Protein AF-A0A7C1ZRW9-F1 (afdb_monomer_lite)

Structure (mmCIF, N/CA/C/O backbone):
data_AF-A0A7C1ZRW9-F1
#
_entry.id   AF-A0A7C1ZRW9-F1
#
loop_
_atom_site.group_PDB
_atom_site.id
_atom_site.type_symbol
_atom_site.label_atom_id
_atom_site.label_alt_id
_atom_site.label_comp_id
_atom_site.label_asym_id
_atom_site.label_entity_id
_atom_site.label_seq_id
_atom_site.pdbx_PDB_ins_code
_atom_site.Cartn_x
_atom_site.Cartn_y
_atom_site.Cartn_z
_atom_site.occupancy
_atom_site.B_iso_or_equiv
_atom_site.auth_seq_id
_atom_site.auth_comp_id
_atom_site.auth_asym_id
_atom_site.auth_atom_id
_atom_site.pdbx_PDB_model_num
ATOM 1 N N . MET A 1 1 ? 5.139 -2.018 -25.312 1.00 45.34 1 MET A N 1
ATOM 2 C CA . MET A 1 1 ? 4.620 -2.601 -24.057 1.00 45.34 1 MET A CA 1
ATOM 3 C C . MET A 1 1 ? 5.182 -1.756 -22.931 1.00 45.34 1 MET A C 1
ATOM 5 O O . MET A 1 1 ? 6.397 -1.627 -22.869 1.00 45.34 1 MET A O 1
ATOM 9 N N . ALA A 1 2 ? 4.344 -1.083 -22.142 1.00 58.44 2 ALA A N 1
ATOM 10 C CA . ALA A 1 2 ? 4.839 -0.334 -20.990 1.00 58.44 2 ALA A CA 1
ATOM 11 C C . ALA A 1 2 ? 5.184 -1.346 -19.893 1.00 58.44 2 ALA A C 1
ATOM 13 O O . ALA A 1 2 ? 4.309 -2.071 -19.428 1.00 58.44 2 ALA A O 1
ATOM 14 N N . VAL A 1 3 ? 6.463 -1.449 -19.541 1.00 66.06 3 VAL A N 1
ATOM 15 C CA . VAL A 1 3 ? 6.894 -2.260 -18.403 1.00 66.06 3 VAL A CA 1
ATOM 16 C C . VAL A 1 3 ? 6.467 -1.514 -17.148 1.00 66.06 3 VAL A C 1
ATOM 18 O O . VAL A 1 3 ? 6.906 -0.390 -16.921 1.00 66.06 3 VAL A O 1
ATOM 21 N N . GLN A 1 4 ? 5.595 -2.122 -16.349 1.00 78.06 4 GLN A N 1
ATOM 22 C CA . GLN A 1 4 ? 5.241 -1.565 -15.051 1.00 78.06 4 GLN A CA 1
ATOM 23 C C . GLN A 1 4 ? 6.468 -1.644 -14.134 1.00 78.06 4 GLN A C 1
ATOM 25 O O . GLN A 1 4 ? 7.047 -2.713 -13.942 1.00 78.06 4 GLN A O 1
ATOM 30 N N . THR A 1 5 ? 6.903 -0.492 -13.631 1.00 89.69 5 THR A N 1
ATOM 31 C CA . THR A 1 5 ? 7.980 -0.363 -12.642 1.00 89.69 5 THR A CA 1
ATOM 32 C C . THR A 1 5 ? 7.378 -0.187 -11.255 1.00 89.69 5 THR A C 1
ATOM 34 O O . THR A 1 5 ? 6.215 0.200 -11.121 1.00 89.69 5 THR A O 1
ATOM 37 N N . LEU A 1 6 ? 8.177 -0.397 -10.206 1.00 91.19 6 LEU A N 1
ATOM 38 C CA . LEU A 1 6 ? 7.731 -0.116 -8.839 1.00 91.19 6 LEU A CA 1
ATOM 39 C C . LEU A 1 6 ? 7.303 1.347 -8.665 1.00 91.19 6 LEU A C 1
ATOM 41 O O . LEU A 1 6 ? 6.311 1.606 -7.998 1.00 91.19 6 LEU A O 1
ATOM 45 N N . GLU A 1 7 ? 8.016 2.282 -9.290 1.00 93.62 7 GLU A N 1
ATOM 46 C CA . GLU A 1 7 ? 7.694 3.710 -9.251 1.00 93.62 7 GLU A CA 1
ATOM 47 C C . GLU A 1 7 ? 6.313 4.002 -9.855 1.00 93.62 7 GLU A C 1
ATOM 49 O O . GLU A 1 7 ? 5.497 4.667 -9.217 1.00 93.62 7 GLU A O 1
ATOM 54 N N . SER A 1 8 ? 6.021 3.462 -11.046 1.00 93.06 8 SER A N 1
ATOM 55 C CA . SER A 1 8 ? 4.699 3.620 -11.673 1.00 93.06 8 SER A CA 1
ATOM 56 C C . SER A 1 8 ? 3.601 2.957 -10.841 1.00 93.06 8 SER A C 1
ATOM 58 O O . SER A 1 8 ? 2.592 3.581 -10.535 1.00 93.06 8 SER A O 1
ATOM 60 N N . LEU A 1 9 ? 3.842 1.733 -10.356 1.00 94.69 9 LEU A N 1
ATOM 61 C CA . LEU A 1 9 ? 2.913 0.998 -9.502 1.00 94.69 9 LEU A CA 1
ATOM 62 C C . LEU A 1 9 ? 2.595 1.765 -8.210 1.00 94.69 9 LEU A C 1
ATOM 64 O O . LEU A 1 9 ? 1.447 1.791 -7.769 1.00 94.69 9 LEU A O 1
ATOM 68 N N . TYR A 1 10 ? 3.612 2.372 -7.598 1.00 95.81 10 TYR A N 1
ATOM 69 C CA . TYR A 1 10 ? 3.471 3.187 -6.398 1.00 95.81 10 TYR A CA 1
ATOM 70 C C . TYR A 1 10 ? 2.675 4.456 -6.694 1.00 95.81 10 TYR A C 1
ATOM 72 O O . TYR A 1 10 ? 1.636 4.697 -6.077 1.00 95.81 10 TYR A O 1
ATOM 80 N N . THR A 1 11 ? 3.109 5.236 -7.680 1.00 95.31 11 THR A N 1
ATOM 81 C CA . THR A 1 11 ? 2.473 6.510 -8.035 1.00 95.31 11 THR A CA 1
ATOM 82 C C . THR A 1 11 ? 0.998 6.308 -8.389 1.00 95.31 11 THR A C 1
ATOM 84 O O . THR A 1 11 ? 0.138 6.991 -7.832 1.00 95.31 11 THR A O 1
ATOM 87 N N . ASP A 1 12 ? 0.690 5.289 -9.194 1.00 95.62 12 ASP A N 1
ATOM 88 C CA . ASP A 1 12 ? -0.657 5.021 -9.705 1.00 95.62 12 ASP A CA 1
ATOM 89 C C . ASP A 1 12 ? -1.618 4.439 -8.656 1.00 95.62 12 ASP A C 1
ATOM 91 O O . ASP A 1 12 ? -2.844 4.484 -8.834 1.00 95.62 12 ASP A O 1
ATOM 95 N N . HIS A 1 13 ? -1.107 3.822 -7.582 1.00 96.88 13 HIS A N 1
ATOM 96 C CA . HIS A 1 13 ? -1.942 3.035 -6.666 1.00 96.88 13 HIS A CA 1
ATOM 97 C C . HIS A 1 13 ? -1.801 3.362 -5.181 1.00 96.88 13 HIS A C 1
ATOM 99 O O . HIS A 1 13 ? -2.647 2.898 -4.416 1.00 96.88 13 HIS A O 1
ATOM 105 N N . HIS A 1 14 ? -0.826 4.166 -4.748 1.00 97.06 14 HIS A N 1
ATOM 106 C CA . HIS A 1 14 ? -0.626 4.435 -3.320 1.00 97.06 14 HIS A CA 1
ATOM 107 C C . HIS A 1 14 ? -1.841 5.112 -2.664 1.00 97.06 14 HIS A C 1
ATOM 109 O O . HIS A 1 14 ? -2.329 4.618 -1.653 1.00 97.06 14 HIS A O 1
ATOM 115 N N . HIS A 1 15 ? -2.407 6.166 -3.265 1.00 97.00 15 HIS A N 1
ATOM 116 C CA . HIS A 1 15 ? -3.587 6.853 -2.719 1.00 97.00 15 HIS A CA 1
ATOM 117 C C . HIS A 1 15 ? -4.819 5.948 -2.656 1.00 97.00 15 HIS A C 1
ATOM 119 O O . HIS A 1 15 ? -5.583 5.981 -1.686 1.00 97.00 15 HIS A O 1
ATOM 125 N N . TRP A 1 16 ? -5.014 5.124 -3.689 1.00 97.94 16 TRP A N 1
ATOM 126 C CA . TRP A 1 16 ? -6.101 4.152 -3.713 1.00 97.94 16 TRP A CA 1
ATOM 127 C C . TRP A 1 16 ? -5.919 3.111 -2.609 1.00 97.94 16 TRP A C 1
ATOM 129 O O . TRP A 1 16 ? -6.873 2.819 -1.891 1.00 97.94 16 TRP A O 1
ATOM 139 N N . LEU A 1 17 ? -4.705 2.576 -2.456 1.00 98.00 17 LEU A N 1
ATOM 140 C CA . LEU A 1 17 ? -4.410 1.563 -1.454 1.00 98.00 17 LEU A CA 1
ATOM 141 C C . LEU A 1 17 ? -4.558 2.135 -0.044 1.00 98.00 17 LEU A C 1
ATOM 143 O O . LEU A 1 17 ? -5.246 1.529 0.766 1.00 98.00 17 LEU A O 1
ATOM 147 N N . GLN A 1 18 ? -4.020 3.325 0.220 1.00 97.75 18 GLN A N 1
ATOM 148 C CA . GLN A 1 18 ? -4.163 4.006 1.506 1.00 97.75 18 GLN A CA 1
ATOM 149 C C . GLN A 1 18 ? -5.632 4.250 1.854 1.00 97.75 18 GLN A C 1
ATOM 151 O O . GLN A 1 18 ? -6.051 3.964 2.971 1.00 97.75 18 GLN A O 1
ATOM 156 N N . SER A 1 19 ? -6.441 4.707 0.894 1.00 96.62 19 SER A N 1
ATOM 157 C CA . SER A 1 19 ? -7.885 4.894 1.098 1.00 96.62 19 SER A CA 1
ATOM 158 C C . SER A 1 19 ? -8.602 3.561 1.340 1.00 96.62 19 SER A C 1
ATOM 160 O O . SER A 1 19 ? -9.493 3.457 2.181 1.00 96.62 19 SER A O 1
ATOM 162 N N . TRP A 1 20 ? -8.198 2.509 0.625 1.00 97.12 20 TRP A N 1
ATOM 163 C CA . TRP A 1 20 ? -8.731 1.164 0.802 1.00 97.12 20 TRP A CA 1
ATOM 164 C C . TRP A 1 20 ? -8.373 0.595 2.186 1.00 97.12 20 TRP A C 1
ATOM 166 O O . TRP A 1 20 ? -9.252 0.051 2.856 1.00 97.12 20 TRP A O 1
ATOM 176 N N . ILE A 1 21 ? -7.140 0.768 2.665 1.00 96.75 21 ILE A N 1
ATOM 177 C CA . ILE A 1 21 ? -6.728 0.375 4.021 1.00 96.75 21 ILE A CA 1
ATOM 178 C C . ILE A 1 21 ? -7.462 1.231 5.063 1.00 96.75 21 ILE A C 1
ATOM 180 O O . ILE A 1 21 ? -8.054 0.686 5.988 1.00 96.75 21 ILE A O 1
ATOM 184 N N . GLY A 1 22 ? -7.529 2.550 4.873 1.00 95.62 22 GLY A N 1
ATOM 185 C CA . GLY A 1 22 ? -8.223 3.478 5.771 1.00 95.62 22 GLY A CA 1
ATOM 186 C C . GLY A 1 22 ? -9.734 3.241 5.869 1.00 95.62 22 GLY A C 1
ATOM 187 O O . GLY A 1 22 ? -10.333 3.486 6.902 1.00 95.62 22 GLY A O 1
ATOM 188 N N . SER A 1 23 ? -10.381 2.670 4.849 1.00 94.50 23 SER A N 1
ATOM 189 C CA . SER A 1 23 ? -11.785 2.235 4.991 1.00 94.50 23 SER A CA 1
ATOM 190 C C . SER A 1 23 ? -11.970 1.034 5.937 1.00 94.50 23 SER A C 1
ATOM 192 O O . SER A 1 23 ? -13.098 0.706 6.296 1.00 94.50 23 SER A O 1
ATOM 194 N N . ARG A 1 24 ? -10.876 0.358 6.315 1.00 92.69 24 ARG A N 1
ATOM 195 C CA . ARG A 1 24 ? -10.844 -0.806 7.222 1.00 92.69 24 ARG A CA 1
ATOM 196 C C . ARG A 1 24 ? -10.230 -0.476 8.579 1.00 92.69 24 ARG A C 1
ATOM 198 O O . ARG A 1 24 ? -10.527 -1.168 9.545 1.00 92.69 24 ARG A O 1
ATOM 205 N N . LEU A 1 25 ? -9.408 0.569 8.647 1.00 89.06 25 LEU A N 1
ATOM 206 C CA . LEU A 1 25 ? -8.801 1.083 9.868 1.00 89.06 25 LEU A CA 1
ATOM 207 C C . LEU A 1 25 ? -9.340 2.476 10.165 1.00 89.06 25 LEU A C 1
ATOM 209 O O . LEU A 1 25 ? -9.169 3.384 9.363 1.00 89.06 25 LEU A O 1
ATOM 213 N N . ASN A 1 26 ? -9.883 2.706 11.359 1.00 84.44 26 ASN A N 1
ATOM 214 C CA . ASN A 1 26 ? -10.294 4.053 11.774 1.00 84.44 26 ASN A CA 1
ATOM 215 C C . ASN A 1 26 ? -9.098 4.931 12.223 1.00 84.44 26 ASN A C 1
ATOM 217 O O . ASN A 1 26 ? -9.246 5.792 13.086 1.00 84.44 26 ASN A O 1
ATOM 221 N N . ASN A 1 27 ? -7.901 4.673 11.681 1.00 91.62 27 ASN A N 1
ATOM 222 C CA . ASN A 1 27 ? -6.654 5.370 11.983 1.00 91.62 27 ASN A CA 1
ATOM 223 C C . ASN A 1 27 ? -5.855 5.606 10.689 1.00 91.62 27 ASN A C 1
A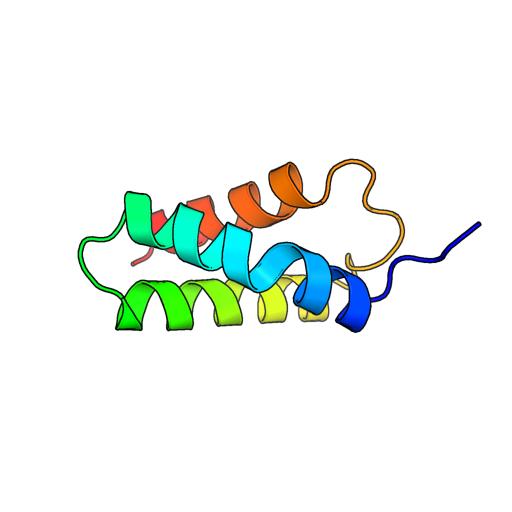TOM 225 O O . ASN A 1 27 ? -5.445 4.665 10.007 1.00 91.62 27 ASN A O 1
ATOM 229 N N . ILE A 1 28 ? -5.636 6.881 10.365 1.00 91.38 28 ILE A N 1
ATOM 230 C CA . ILE A 1 28 ? -4.970 7.319 9.133 1.00 91.38 28 ILE A CA 1
ATOM 231 C C . ILE A 1 28 ? -3.468 7.017 9.164 1.00 91.38 28 ILE A C 1
ATOM 233 O O . ILE A 1 28 ? -2.918 6.644 8.129 1.00 91.38 28 ILE A O 1
ATOM 237 N N . GLU A 1 29 ? -2.821 7.140 10.324 1.00 94.38 29 GLU A N 1
ATOM 238 C CA . GLU A 1 29 ? -1.380 6.893 10.478 1.00 94.38 29 GLU A CA 1
ATOM 239 C C . GLU A 1 29 ? -1.070 5.416 10.216 1.00 94.38 29 GLU A C 1
ATOM 241 O O . GLU A 1 29 ? -0.257 5.090 9.356 1.00 94.38 29 GLU A O 1
ATOM 246 N N . GLN A 1 30 ? -1.843 4.512 10.827 1.00 94.75 30 GLN A N 1
ATOM 247 C CA . GLN A 1 30 ? -1.713 3.072 10.573 1.00 94.75 30 GLN A CA 1
ATOM 248 C C . GLN A 1 30 ? -1.986 2.718 9.104 1.00 94.75 30 GLN A C 1
ATOM 250 O O . GLN A 1 30 ? -1.322 1.858 8.526 1.00 94.75 30 GLN A O 1
ATOM 255 N N . ALA A 1 31 ? -2.941 3.397 8.460 1.00 96.19 31 ALA A N 1
ATOM 256 C CA . ALA A 1 31 ? -3.205 3.182 7.043 1.00 96.19 31 ALA A CA 1
ATOM 257 C C . ALA A 1 31 ? -2.025 3.613 6.153 1.00 96.19 31 ALA A C 1
ATOM 259 O O . ALA A 1 31 ? -1.758 2.957 5.141 1.00 96.19 31 ALA A O 1
ATOM 260 N N . GLN A 1 32 ? -1.314 4.687 6.510 1.00 96.69 32 GLN A N 1
ATOM 261 C CA . GLN A 1 32 ? -0.094 5.109 5.815 1.00 96.69 32 GLN A CA 1
ATOM 262 C C . GLN A 1 32 ? 1.027 4.088 5.996 1.00 96.69 32 GLN A C 1
ATOM 264 O O . GLN A 1 32 ? 1.600 3.655 4.993 1.00 96.69 32 GLN A O 1
ATOM 269 N N . ASP A 1 33 ? 1.271 3.642 7.227 1.00 96.38 33 ASP A N 1
ATOM 270 C CA . ASP A 1 33 ? 2.317 2.664 7.539 1.00 96.38 33 ASP A CA 1
ATOM 271 C C . ASP A 1 33 ? 2.100 1.348 6.785 1.00 96.38 33 ASP A C 1
ATOM 273 O O . ASP A 1 33 ? 2.988 0.879 6.070 1.00 96.38 33 ASP A O 1
ATOM 277 N N . LEU A 1 34 ? 0.882 0.800 6.825 1.00 97.44 34 LEU A N 1
ATOM 278 C CA . LEU A 1 34 ? 0.549 -0.434 6.109 1.00 97.44 34 LEU A CA 1
ATOM 279 C C . LEU A 1 34 ? 0.597 -0.283 4.584 1.00 97.44 34 LEU A C 1
ATOM 281 O O . LEU A 1 34 ? 0.911 -1.239 3.864 1.00 97.44 34 LEU A O 1
ATOM 285 N N . THR A 1 35 ? 0.299 0.913 4.067 1.00 97.75 35 THR A N 1
ATOM 286 C CA . THR A 1 35 ? 0.473 1.211 2.639 1.00 97.75 35 THR A CA 1
ATOM 287 C C . THR A 1 35 ? 1.948 1.109 2.269 1.00 97.75 35 THR A C 1
ATOM 289 O O . THR A 1 35 ? 2.284 0.400 1.318 1.00 97.75 35 THR A O 1
ATOM 292 N N . GLN A 1 36 ? 2.833 1.755 3.035 1.00 97.12 36 GLN A N 1
ATOM 293 C CA . GLN A 1 36 ? 4.276 1.691 2.794 1.00 97.12 36 GLN A CA 1
ATOM 294 C C . GLN A 1 36 ? 4.808 0.266 2.930 1.00 97.12 36 GLN A C 1
ATOM 296 O O . GLN A 1 36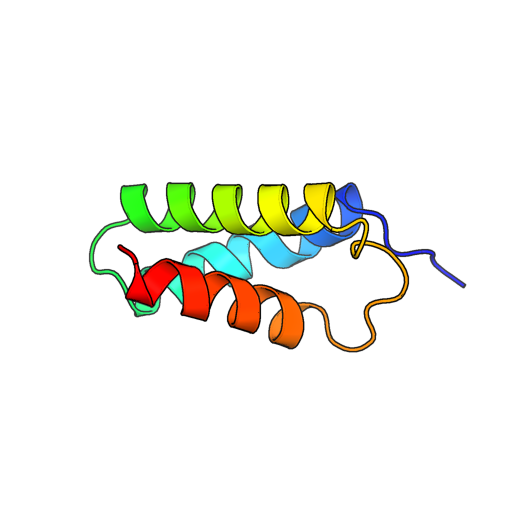 ? 5.505 -0.220 2.037 1.00 97.12 36 GLN A O 1
ATOM 301 N N . GLU A 1 37 ? 4.420 -0.446 3.989 1.00 97.25 37 GLU A N 1
ATOM 302 C CA . GLU A 1 37 ? 4.854 -1.823 4.203 1.00 97.25 37 GLU A CA 1
ATOM 303 C C . GLU A 1 37 ? 4.424 -2.739 3.047 1.00 97.25 37 GLU A C 1
ATOM 305 O O . GLU A 1 37 ? 5.197 -3.593 2.597 1.00 97.25 37 GLU A O 1
ATOM 310 N N . THR A 1 38 ? 3.231 -2.521 2.484 1.00 97.50 38 THR A N 1
ATOM 311 C CA . THR A 1 38 ? 2.774 -3.255 1.298 1.00 97.50 38 THR A CA 1
ATOM 312 C C . THR A 1 38 ? 3.742 -3.078 0.126 1.00 97.50 38 THR A C 1
ATOM 314 O O . THR A 1 38 ? 4.165 -4.073 -0.469 1.00 97.50 38 THR A O 1
ATOM 317 N N . PHE A 1 39 ? 4.142 -1.844 -0.197 1.00 97.00 39 PHE A N 1
ATOM 318 C CA . PHE A 1 39 ? 5.068 -1.581 -1.305 1.00 97.00 39 PHE A CA 1
ATOM 319 C C . PHE A 1 39 ? 6.493 -2.071 -1.029 1.00 97.00 39 PHE A C 1
ATOM 321 O O . PHE A 1 39 ? 7.136 -2.586 -1.947 1.00 97.00 39 PHE A O 1
ATOM 328 N N . ILE A 1 40 ? 6.958 -2.026 0.224 1.00 96.31 40 ILE A N 1
ATOM 329 C CA . ILE A 1 40 ? 8.224 -2.656 0.625 1.00 96.31 40 ILE A CA 1
ATOM 330 C C . ILE A 1 40 ? 8.173 -4.163 0.343 1.00 96.31 40 ILE A C 1
ATOM 332 O O . ILE A 1 40 ? 9.092 -4.705 -0.274 1.00 96.31 40 ILE A O 1
ATOM 336 N N . LYS A 1 41 ? 7.078 -4.856 0.688 1.00 95.44 41 LYS A N 1
ATOM 337 C CA . LYS A 1 41 ? 6.938 -6.285 0.359 1.00 95.44 41 LYS A CA 1
ATOM 338 C C . LYS A 1 41 ? 6.880 -6.541 -1.149 1.00 95.44 41 LYS A C 1
ATOM 340 O O . LYS A 1 41 ? 7.399 -7.563 -1.600 1.00 95.44 41 LYS A O 1
ATOM 345 N N . VAL A 1 42 ? 6.280 -5.648 -1.942 1.00 94.81 42 VAL A N 1
ATOM 346 C CA . VAL A 1 42 ? 6.311 -5.752 -3.415 1.00 94.81 42 VAL A CA 1
ATOM 347 C C . VAL A 1 42 ? 7.745 -5.649 -3.939 1.00 94.81 42 VAL A C 1
ATOM 349 O O . VAL A 1 42 ? 8.144 -6.488 -4.754 1.00 94.81 42 VAL A O 1
ATOM 352 N N . LEU A 1 43 ? 8.516 -4.674 -3.443 1.00 93.38 43 LEU A N 1
ATOM 353 C CA . LEU A 1 43 ? 9.925 -4.480 -3.785 1.00 93.38 43 LEU A CA 1
ATOM 354 C C . LEU A 1 43 ? 10.753 -5.722 -3.437 1.00 93.38 43 LEU A C 1
ATOM 356 O O . LEU A 1 43 ? 11.418 -6.274 -4.309 1.00 93.38 43 LEU A O 1
ATOM 360 N N . MET A 1 44 ? 10.649 -6.216 -2.199 1.00 93.56 44 MET A N 1
ATOM 361 C CA . MET A 1 44 ? 11.394 -7.396 -1.738 1.00 93.56 44 MET A CA 1
ATOM 362 C C . MET A 1 44 ? 11.055 -8.664 -2.531 1.00 93.56 44 MET A C 1
ATOM 364 O O . MET A 1 44 ? 11.910 -9.523 -2.721 1.00 93.56 44 MET A O 1
ATOM 368 N N . LYS A 1 45 ? 9.812 -8.794 -3.013 1.00 91.81 45 LYS A N 1
ATOM 369 C CA . LYS A 1 45 ? 9.384 -9.929 -3.846 1.00 91.81 45 LYS A CA 1
ATOM 370 C C . LYS A 1 45 ? 9.786 -9.787 -5.320 1.00 91.81 45 LYS A C 1
ATOM 372 O O . LYS A 1 45 ? 9.605 -10.743 -6.070 1.00 91.81 45 LYS A O 1
ATOM 377 N N . GLY A 1 46 ? 10.255 -8.616 -5.762 1.00 87.88 46 GLY A N 1
ATOM 378 C CA . GLY A 1 46 ? 10.575 -8.343 -7.168 1.00 87.88 46 GLY A CA 1
ATOM 379 C C . GLY A 1 46 ? 9.363 -8.407 -8.110 1.00 87.88 46 GLY A C 1
ATOM 380 O O . GLY A 1 46 ? 9.522 -8.580 -9.316 1.00 87.88 46 GLY A O 1
ATOM 381 N N . LYS A 1 47 ? 8.139 -8.289 -7.576 1.00 82.00 47 LYS A N 1
ATOM 382 C CA . LYS A 1 47 ? 6.871 -8.502 -8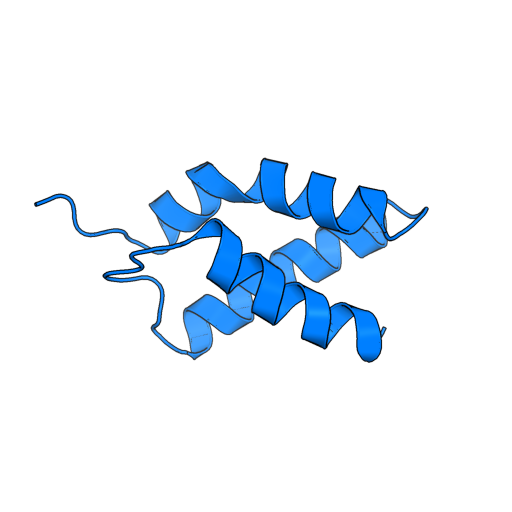.305 1.00 82.00 47 LYS A CA 1
ATOM 383 C C . LYS A 1 47 ? 6.259 -7.220 -8.875 1.00 82.00 47 LYS A C 1
ATOM 385 O O . LYS A 1 47 ? 5.072 -7.194 -9.161 1.00 82.00 47 LYS A O 1
ATOM 390 N N . ALA A 1 48 ? 7.043 -6.155 -9.017 1.00 80.88 48 ALA A N 1
ATOM 391 C CA . ALA A 1 48 ? 6.553 -4.895 -9.575 1.00 80.88 48 ALA A CA 1
ATOM 392 C C . ALA A 1 48 ? 6.309 -4.956 -11.096 1.00 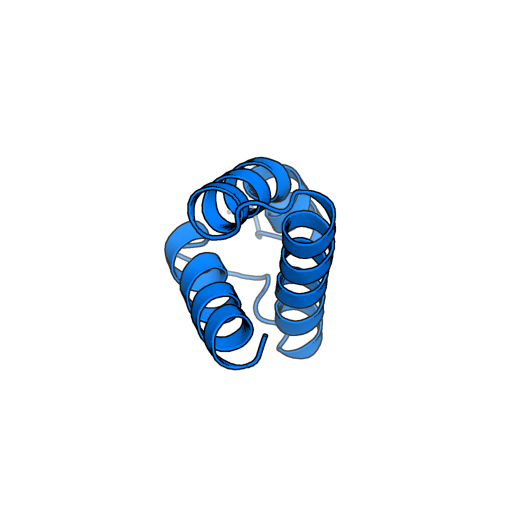80.88 48 ALA A C 1
ATOM 394 O O . ALA A 1 48 ? 5.549 -4.151 -11.622 1.00 80.88 48 ALA A O 1
ATOM 395 N N . HIS A 1 49 ? 6.938 -5.914 -11.782 1.00 79.81 49 HIS A N 1
ATOM 396 C CA . HIS A 1 49 ? 6.862 -6.072 -13.230 1.00 79.81 49 HIS A CA 1
ATOM 397 C C . HIS A 1 49 ? 5.745 -7.050 -13.619 1.00 79.81 49 HIS A C 1
ATOM 399 O O . HIS A 1 49 ? 5.594 -8.098 -12.990 1.00 79.81 49 HIS A O 1
ATOM 405 N N . ASP A 1 50 ? 5.013 -6.717 -14.684 1.00 77.50 50 ASP A N 1
ATOM 406 C CA . ASP A 1 50 ? 4.045 -7.601 -15.358 1.00 77.50 50 ASP A CA 1
ATOM 407 C C . ASP A 1 50 ? 2.837 -8.036 -14.496 1.00 77.50 50 ASP A C 1
ATOM 409 O O . ASP A 1 50 ? 2.338 -9.163 -14.560 1.00 77.50 50 ASP A O 1
ATOM 413 N N . LEU A 1 51 ? 2.348 -7.129 -13.643 1.00 85.12 51 LEU A N 1
ATOM 414 C CA . LEU A 1 51 ? 1.129 -7.358 -12.871 1.00 85.12 51 LEU A CA 1
ATOM 415 C C . LEU A 1 51 ? -0.115 -7.134 -13.741 1.00 85.12 51 LEU A C 1
ATOM 417 O O . LEU A 1 51 ? -0.532 -6.005 -13.976 1.00 85.12 51 LEU A O 1
ATOM 421 N N . ASN A 1 52 ? -0.787 -8.221 -14.124 1.00 85.94 52 ASN A N 1
ATOM 422 C CA . ASN A 1 52 ? -2.074 -8.151 -14.836 1.00 85.94 52 ASN A CA 1
ATOM 423 C C . ASN A 1 52 ? -3.217 -7.560 -13.985 1.00 85.94 52 ASN A C 1
ATOM 425 O O . ASN A 1 52 ? -4.200 -7.057 -14.523 1.00 85.94 52 ASN A O 1
ATOM 429 N N . ALA A 1 53 ? -3.108 -7.624 -12.652 1.00 92.19 53 ALA A N 1
ATOM 430 C CA . ALA A 1 53 ? -4.121 -7.110 -11.727 1.00 92.19 53 ALA A CA 1
ATOM 431 C C . ALA A 1 53 ? -3.488 -6.408 -10.505 1.00 92.19 53 ALA A C 1
ATOM 433 O O . ALA A 1 53 ? -3.526 -6.946 -9.391 1.00 92.19 53 ALA A O 1
ATOM 434 N N . PRO A 1 54 ? -2.933 -5.192 -10.676 1.00 94.31 54 PRO A N 1
ATOM 435 C CA . PRO A 1 54 ? -2.192 -4.476 -9.633 1.00 94.31 54 PRO A CA 1
ATOM 436 C C . PRO A 1 54 ? -2.974 -4.292 -8.330 1.00 94.31 54 PRO A C 1
ATOM 438 O O . PRO A 1 54 ? -2.517 -4.679 -7.258 1.00 94.31 54 PRO A O 1
ATOM 441 N N . LYS A 1 55 ? -4.208 -3.779 -8.417 1.00 96.25 55 LYS A N 1
ATOM 442 C CA . LYS A 1 55 ? -5.071 -3.538 -7.249 1.00 96.25 55 LYS A CA 1
ATOM 443 C C . LYS A 1 55 ? -5.404 -4.825 -6.489 1.00 96.25 55 LYS A C 1
ATOM 445 O O . LYS A 1 55 ? -5.382 -4.841 -5.259 1.00 96.25 55 LYS A O 1
ATOM 450 N N . ALA A 1 56 ? -5.682 -5.916 -7.207 1.00 96.31 56 ALA A N 1
ATOM 451 C CA . ALA A 1 56 ? -5.965 -7.207 -6.586 1.00 96.31 56 ALA A CA 1
ATOM 452 C C . ALA A 1 56 ? -4.741 -7.712 -5.811 1.00 96.31 56 ALA A C 1
ATOM 454 O O . ALA A 1 56 ? -4.861 -8.040 -4.631 1.00 96.31 56 ALA A O 1
ATOM 455 N N . TYR A 1 57 ? -3.563 -7.674 -6.440 1.00 96.00 57 TYR A N 1
ATOM 456 C CA . TYR A 1 57 ? -2.305 -8.084 -5.823 1.00 96.00 57 TYR A CA 1
ATOM 457 C C . TYR A 1 57 ? -1.952 -7.242 -4.586 1.00 96.00 57 TYR A C 1
ATOM 459 O O . TYR A 1 57 ? -1.733 -7.799 -3.510 1.00 96.00 57 TYR A O 1
ATOM 467 N N . LEU A 1 58 ? -1.991 -5.910 -4.704 1.00 97.12 58 LEU A N 1
ATOM 468 C CA . LEU A 1 58 ? -1.727 -4.985 -3.597 1.00 97.12 58 LEU A CA 1
ATOM 469 C C . LEU A 1 58 ? -2.683 -5.220 -2.422 1.00 97.12 58 LEU A C 1
ATOM 471 O O . LEU A 1 58 ? -2.241 -5.379 -1.286 1.00 97.12 58 LEU A O 1
ATOM 475 N N . SER A 1 59 ? -3.989 -5.333 -2.691 1.00 97.00 59 SER A N 1
ATOM 476 C CA . SER A 1 59 ? -4.968 -5.611 -1.634 1.00 97.00 59 SER A CA 1
ATOM 477 C C . SER A 1 59 ? -4.781 -6.990 -0.998 1.00 97.00 59 SER A C 1
ATOM 479 O O . SER A 1 59 ? -5.128 -7.170 0.162 1.00 97.00 59 SER A O 1
ATOM 481 N N . SER A 1 60 ? -4.247 -7.979 -1.721 1.00 96.69 60 SER A N 1
ATOM 482 C CA . SER A 1 60 ? -3.956 -9.296 -1.150 1.00 96.69 60 SER A CA 1
ATOM 483 C C . SER A 1 60 ? -2.822 -9.227 -0.131 1.00 96.69 60 SER A C 1
ATOM 485 O O . SER A 1 60 ? -2.926 -9.846 0.923 1.00 96.69 60 SER A O 1
ATOM 487 N N . ILE A 1 61 ? -1.761 -8.469 -0.425 1.00 96.50 61 ILE A N 1
ATOM 488 C CA . ILE A 1 61 ? -0.657 -8.250 0.519 1.00 96.50 61 ILE A CA 1
ATOM 489 C C . ILE A 1 61 ? -1.160 -7.462 1.730 1.00 96.50 61 ILE A C 1
ATOM 491 O O . ILE A 1 61 ? -0.965 -7.896 2.863 1.00 96.50 61 ILE A O 1
ATOM 495 N N . ALA A 1 62 ? -1.860 -6.351 1.490 1.00 96.94 62 ALA A N 1
ATOM 496 C CA . ALA A 1 62 ? -2.378 -5.497 2.553 1.00 96.94 62 ALA A CA 1
ATOM 497 C C . ALA A 1 62 ? -3.396 -6.218 3.454 1.00 96.94 62 ALA A C 1
ATOM 499 O O . ALA A 1 62 ? -3.422 -5.977 4.654 1.00 96.94 62 ALA A O 1
ATOM 500 N N . ARG A 1 63 ? -4.211 -7.143 2.918 1.00 96.44 63 ARG A N 1
ATOM 501 C CA . ARG A 1 63 ? -5.083 -8.000 3.745 1.00 96.44 63 ARG A CA 1
ATOM 502 C C . ARG A 1 63 ? -4.292 -8.882 4.703 1.00 96.44 63 ARG A C 1
ATOM 504 O O . ARG A 1 63 ? -4.733 -9.038 5.829 1.00 96.44 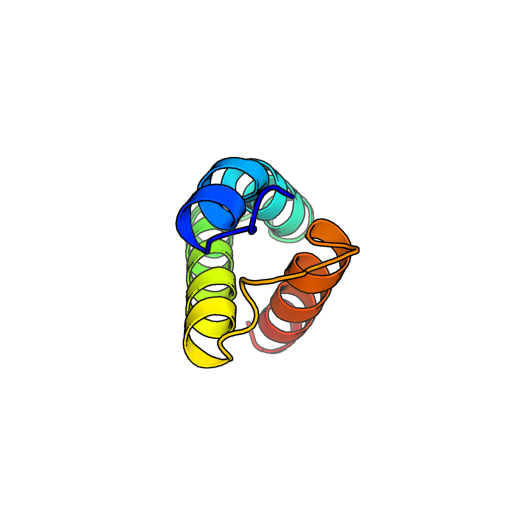63 ARG A O 1
ATOM 511 N N . GLY A 1 64 ? -3.176 -9.463 4.258 1.00 95.56 64 GLY A N 1
ATOM 512 C CA . GLY A 1 64 ? -2.315 -10.259 5.136 1.00 95.56 64 GLY A CA 1
ATOM 513 C C . GLY A 1 64 ? -1.771 -9.413 6.283 1.00 95.56 64 GLY A C 1
ATOM 514 O O . GLY A 1 64 ? -1.889 -9.799 7.433 1.00 95.56 64 GLY A O 1
ATOM 515 N N . LEU A 1 65 ? -1.296 -8.208 5.961 1.00 95.06 65 LEU A N 1
ATOM 516 C CA . LEU A 1 65 ? -0.809 -7.253 6.954 1.00 95.06 65 LEU A CA 1
ATOM 517 C C . LEU A 1 65 ? -1.866 -6.834 7.976 1.00 95.06 65 LEU A C 1
ATOM 519 O O . LEU A 1 65 ?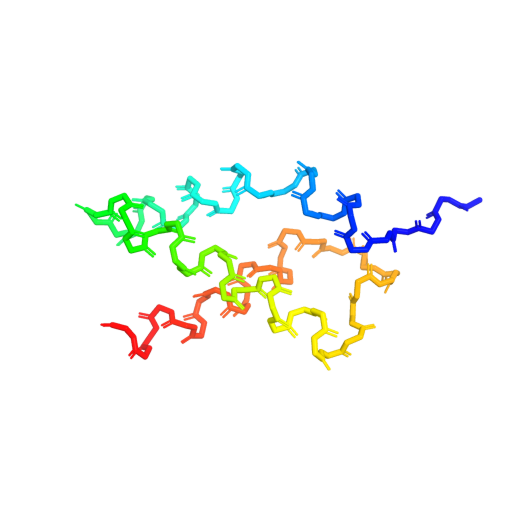 -1.575 -6.781 9.159 1.00 95.06 65 LEU A O 1
ATOM 523 N N . LEU A 1 66 ? -3.095 -6.574 7.528 1.00 93.75 66 LEU A N 1
ATOM 524 C CA . LEU A 1 66 ? -4.207 -6.191 8.402 1.00 93.75 66 LEU A CA 1
ATOM 525 C C . LEU A 1 66 ? -4.620 -7.278 9.404 1.00 93.75 66 LEU A C 1
ATOM 527 O O . LEU A 1 66 ? -5.329 -6.967 10.350 1.00 93.75 66 LEU A O 1
ATOM 531 N N . VAL A 1 67 ? -4.266 -8.545 9.169 1.00 91.19 67 VAL A N 1
ATOM 532 C CA . VAL A 1 67 ? -4.532 -9.633 10.126 1.00 91.19 67 VAL A CA 1
ATOM 533 C C . VAL A 1 67 ? -3.484 -9.652 11.240 1.00 91.19 67 VAL A C 1
ATOM 535 O O . VAL A 1 67 ? -3.797 -10.066 12.353 1.00 91.19 67 VAL A O 1
ATOM 538 N N . ASP A 1 68 ? -2.266 -9.201 10.942 1.00 83.88 68 ASP A N 1
ATOM 539 C CA . ASP A 1 68 ? -1.131 -9.190 11.868 1.00 83.88 68 ASP A CA 1
ATOM 540 C C . ASP A 1 68 ? -1.039 -7.890 12.698 1.00 83.88 68 ASP A C 1
ATOM 542 O O . ASP A 1 68 ? -0.196 -7.800 13.593 1.00 83.88 68 ASP A O 1
ATOM 546 N N . PHE A 1 69 ? -1.875 -6.893 12.389 1.00 74.62 69 PHE A N 1
ATOM 547 C CA . PHE A 1 69 ? -1.858 -5.535 12.949 1.00 74.62 69 PHE A CA 1
ATOM 548 C C . PHE A 1 69 ? -3.007 -5.311 13.939 1.00 74.62 69 PHE A C 1
ATOM 550 O O . PHE A 1 69 ? -2.756 -4.699 15.002 1.00 74.62 69 PHE A O 1
#

Sequence (69 aa):
MAVQTLESLYTDHHHWLQSWIGSRLNNIEQAQDLTQETFIKVLMKGKAHDLNAPKAYLSSIARGLLVDF

InterPro domains:
  IPR000838 RNA polymerase sigma factor 70, ECF, conserved site [PS01063] (31-61)
  IPR007627 RNA polymerase sigma-70 region 2 [PF04542] (9-68)
  IPR013325 RNA polymerase sigma factor, region 2 [SSF88946] (5-68)

pLDDT: mean 91.42, std 9.4, range [45.34, 98.0]

Secondary structure (DSSP, 8-state):
--PPPHHHHHHHHHHHHHHHHHTT-S-HHHHHHHHHHHHHHHHHHTTTSS-S-HHHHHHHHHHHHHHH-

Radius of gyration: 11.61 Å; chains: 1; bounding box: 23×18×37 Å

Foldseek 3Di:
DDWQDLVNLCVVPLVVQLVVQCVVDVDSVVSNVLSVVLSVVCVVVVVRTDDPPSVVSSVVSSVVVVVVD

Organism: NCBI:txid230105